Protein AF-A0A7C4C0U6-F1 (afdb_monomer_lite)

pLDDT: mean 72.25, std 12.97, range [44.94, 90.94]

Radius of gyration: 21.32 Å; chains: 1; bounding box: 57×26×44 Å

Structure (mmCIF, N/CA/C/O backbone):
data_AF-A0A7C4C0U6-F1
#
_entry.id   AF-A0A7C4C0U6-F1
#
loop_
_atom_site.group_PDB
_atom_site.id
_atom_site.type_symbol
_atom_site.label_atom_id
_atom_site.label_alt_id
_atom_site.label_comp_id
_atom_site.label_asym_id
_atom_site.label_entity_id
_atom_site.label_seq_id
_atom_site.pdbx_PDB_ins_code
_atom_site.Cartn_x
_atom_site.Cartn_y
_atom_site.Cartn_z
_atom_site.occupancy
_atom_site.B_iso_or_equiv
_atom_site.auth_seq_id
_atom_site.auth_comp_id
_atom_site.auth_asym_id
_atom_site.auth_atom_id
_atom_site.pdbx_PDB_model_num
ATOM 1 N N . MET A 1 1 ? 38.417 -20.741 -21.290 1.00 44.94 1 MET A N 1
ATOM 2 C CA . MET A 1 1 ? 38.304 -19.310 -20.927 1.00 44.94 1 MET A CA 1
ATOM 3 C C . MET A 1 1 ? 37.413 -19.198 -19.702 1.00 44.94 1 MET A C 1
ATOM 5 O O . MET A 1 1 ? 36.241 -19.530 -19.800 1.00 44.94 1 MET A O 1
ATOM 9 N N . ALA A 1 2 ? 37.968 -18.830 -18.546 1.00 61.06 2 ALA A N 1
ATOM 10 C CA . ALA A 1 2 ? 37.205 -18.706 -17.306 1.00 61.06 2 ALA A CA 1
ATOM 11 C C . ALA A 1 2 ? 36.627 -17.290 -17.186 1.00 61.06 2 ALA A C 1
ATOM 13 O O . ALA A 1 2 ? 37.356 -16.305 -17.313 1.00 61.06 2 ALA A O 1
ATOM 14 N N . ILE A 1 3 ? 35.323 -17.185 -16.938 1.00 70.25 3 ILE A N 1
ATOM 15 C CA . ILE A 1 3 ? 34.690 -15.915 -16.579 1.00 70.25 3 ILE A CA 1
ATOM 16 C C . ILE A 1 3 ? 35.262 -15.479 -15.224 1.00 70.25 3 ILE A C 1
ATOM 18 O O . ILE A 1 3 ? 35.062 -16.135 -14.204 1.00 70.25 3 ILE A O 1
ATOM 22 N N . THR A 1 4 ? 36.018 -14.382 -15.219 1.00 80.19 4 THR A N 1
ATOM 23 C CA . THR A 1 4 ? 36.575 -13.799 -13.994 1.00 80.19 4 THR A CA 1
ATOM 24 C C . THR A 1 4 ? 35.565 -12.843 -13.361 1.00 80.19 4 THR A C 1
ATOM 26 O O . THR A 1 4 ? 34.703 -12.288 -14.043 1.00 80.19 4 THR A O 1
ATOM 29 N N . ARG A 1 5 ? 35.685 -12.585 -12.051 1.00 76.81 5 ARG A N 1
ATOM 30 C CA . ARG A 1 5 ? 34.816 -11.626 -11.332 1.00 76.81 5 ARG A CA 1
ATOM 31 C C . ARG A 1 5 ? 34.784 -10.243 -11.994 1.00 76.81 5 ARG A C 1
ATOM 33 O O . ARG A 1 5 ? 33.762 -9.571 -11.982 1.00 76.81 5 ARG A O 1
ATOM 40 N N . ARG A 1 6 ? 35.899 -9.838 -12.611 1.00 78.00 6 ARG A N 1
ATOM 41 C CA . ARG A 1 6 ? 36.024 -8.569 -13.337 1.00 78.00 6 ARG A CA 1
ATOM 42 C C . ARG A 1 6 ? 35.223 -8.567 -14.641 1.00 78.00 6 ARG A C 1
ATOM 44 O O . ARG A 1 6 ? 34.610 -7.557 -14.957 1.00 78.00 6 ARG A O 1
ATOM 51 N N . ASN A 1 7 ? 35.166 -9.708 -15.328 1.00 73.94 7 ASN A N 1
ATOM 52 C CA . ASN A 1 7 ? 34.312 -9.901 -16.500 1.00 73.94 7 ASN A CA 1
ATOM 53 C C . ASN A 1 7 ? 32.821 -9.807 -16.112 1.00 73.94 7 ASN A C 1
ATOM 55 O O . ASN A 1 7 ? 32.049 -9.112 -16.760 1.00 73.94 7 ASN A O 1
ATOM 59 N N . TRP A 1 8 ? 32.437 -10.391 -14.969 1.00 70.50 8 TRP A N 1
ATOM 60 C CA . TRP A 1 8 ? 31.076 -10.278 -14.420 1.00 70.50 8 TRP A CA 1
ATOM 61 C C . TRP A 1 8 ? 30.672 -8.832 -14.098 1.00 70.50 8 TRP A C 1
ATOM 63 O O . TRP A 1 8 ? 29.575 -8.401 -14.441 1.00 70.50 8 TRP A O 1
ATOM 73 N N . LEU A 1 9 ? 31.573 -8.064 -13.478 1.00 75.44 9 LEU A N 1
ATOM 74 C CA . LEU A 1 9 ? 31.326 -6.656 -13.150 1.00 75.44 9 LEU A CA 1
ATOM 75 C C . LEU A 1 9 ? 31.239 -5.765 -14.396 1.00 75.44 9 LEU A C 1
ATOM 77 O O . LEU A 1 9 ? 30.458 -4.819 -14.404 1.00 75.44 9 LEU A O 1
ATOM 81 N N . GLN A 1 10 ? 31.997 -6.064 -15.454 1.00 71.38 10 GLN A N 1
ATOM 82 C CA . GLN A 1 10 ? 31.901 -5.332 -16.722 1.00 71.38 10 GLN A CA 1
ATOM 83 C C . GLN A 1 10 ? 30.587 -5.616 -17.455 1.00 71.38 10 GLN A C 1
ATOM 85 O O . GLN A 1 10 ? 29.968 -4.686 -17.967 1.00 71.38 10 GLN A O 1
ATOM 90 N N . VAL A 1 11 ? 30.123 -6.867 -17.448 1.00 70.81 11 VAL A N 1
ATOM 91 C CA . VAL A 1 11 ? 28.817 -7.236 -18.014 1.00 70.81 11 VAL A CA 1
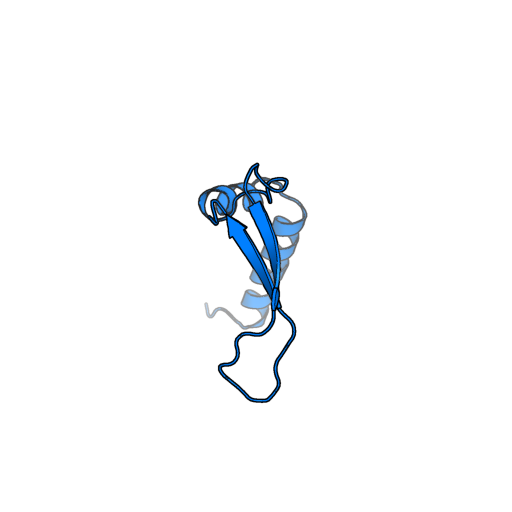ATOM 92 C C . VAL A 1 11 ? 27.676 -6.596 -17.217 1.00 70.81 11 VAL A C 1
ATOM 94 O O . VAL A 1 11 ? 26.781 -5.998 -17.809 1.00 70.81 11 VAL A O 1
ATOM 97 N N . ALA A 1 12 ? 27.730 -6.643 -15.883 1.00 66.19 12 ALA A N 1
ATOM 98 C CA . ALA A 1 12 ? 26.720 -6.026 -15.024 1.00 66.19 12 ALA A CA 1
ATOM 99 C C . ALA A 1 12 ? 26.714 -4.488 -15.125 1.00 66.19 12 ALA A C 1
ATOM 101 O O . ALA A 1 12 ? 25.648 -3.880 -15.194 1.00 66.19 12 ALA A O 1
ATOM 102 N N . GLY A 1 13 ? 27.889 -3.851 -15.186 1.00 62.00 13 GLY A N 1
ATOM 103 C CA . GLY A 1 13 ? 28.014 -2.402 -15.363 1.00 62.00 13 GLY A CA 1
ATOM 104 C C . GLY A 1 13 ? 27.544 -1.923 -16.741 1.00 62.00 13 GLY A C 1
ATOM 105 O O . GLY A 1 13 ? 26.869 -0.900 -16.835 1.00 62.00 13 GLY A O 1
ATOM 106 N N . GLY A 1 14 ? 27.831 -2.689 -17.800 1.00 60.38 14 GLY A N 1
ATOM 107 C CA . GLY A 1 14 ? 27.333 -2.423 -19.154 1.00 60.38 14 GLY A CA 1
ATOM 108 C C . GLY A 1 14 ? 25.819 -2.618 -19.282 1.00 60.38 14 GLY A C 1
ATOM 109 O O . GLY A 1 14 ? 25.144 -1.802 -19.909 1.00 60.38 14 GLY A O 1
ATOM 110 N N . ALA A 1 15 ? 25.264 -3.639 -18.621 1.00 57.56 15 ALA A N 1
ATOM 111 C CA . ALA A 1 15 ? 23.820 -3.845 -18.536 1.00 57.56 15 ALA A CA 1
ATOM 112 C C . ALA A 1 15 ? 23.127 -2.727 -17.732 1.00 57.56 15 ALA A C 1
ATOM 114 O O . ALA A 1 15 ? 22.078 -2.238 -18.146 1.00 57.56 15 ALA A O 1
ATOM 115 N N . GLY A 1 16 ? 23.735 -2.254 -16.638 1.00 53.84 16 GLY A N 1
ATOM 116 C CA . GLY A 1 16 ? 23.203 -1.155 -15.823 1.00 53.84 16 GLY A CA 1
ATOM 117 C C . GLY A 1 16 ? 23.112 0.183 -16.568 1.00 53.84 16 GLY A C 1
ATOM 118 O O . GLY A 1 16 ? 22.139 0.915 -16.396 1.00 53.84 16 GLY A O 1
ATOM 119 N N . ALA A 1 17 ? 24.067 0.479 -17.456 1.00 53.84 17 ALA A N 1
ATOM 120 C CA . ALA A 1 17 ? 24.012 1.667 -18.315 1.00 53.84 17 ALA A CA 1
ATOM 121 C C . ALA A 1 17 ? 22.920 1.572 -19.405 1.00 53.84 17 ALA A C 1
ATOM 123 O O . ALA A 1 17 ? 22.308 2.581 -19.762 1.00 53.84 17 ALA A O 1
ATOM 124 N N . GLY A 1 18 ? 22.632 0.362 -19.904 1.00 52.16 18 GLY A N 1
ATOM 125 C CA . GLY A 1 18 ? 21.546 0.110 -20.861 1.00 52.16 18 GLY A CA 1
ATOM 126 C C . GLY A 1 18 ? 20.146 0.185 -20.241 1.00 52.16 18 GLY A C 1
ATOM 127 O O . GLY A 1 18 ? 19.217 0.676 -20.881 1.00 52.16 18 GLY A O 1
ATOM 128 N N . VAL A 1 19 ? 19.995 -0.225 -18.976 1.00 52.81 19 VAL A N 1
ATOM 129 C CA . VAL A 1 19 ? 18.724 -0.119 -18.229 1.00 52.81 19 VAL A CA 1
ATOM 130 C C . VAL A 1 19 ? 18.350 1.344 -17.972 1.00 52.81 19 VAL A C 1
ATOM 132 O O . VAL A 1 19 ? 17.182 1.705 -18.078 1.00 52.81 19 VAL A O 1
ATOM 135 N N . MET A 1 20 ? 19.332 2.208 -17.697 1.00 54.41 20 MET A N 1
ATOM 136 C CA . MET A 1 20 ? 19.085 3.628 -17.405 1.00 54.41 20 M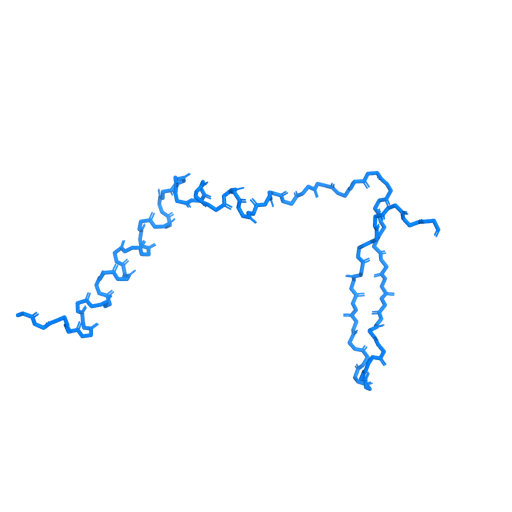ET A CA 1
ATOM 137 C C . MET A 1 20 ? 18.795 4.483 -18.651 1.00 54.41 20 MET A C 1
ATOM 139 O O . MET A 1 20 ? 18.317 5.606 -18.516 1.00 54.41 20 MET A O 1
ATOM 143 N N . THR A 1 21 ? 19.078 3.983 -19.860 1.00 56.31 21 THR A N 1
ATOM 144 C CA . THR A 1 21 ? 18.953 4.755 -21.115 1.00 56.31 21 THR A CA 1
ATOM 145 C C . THR A 1 21 ? 17.91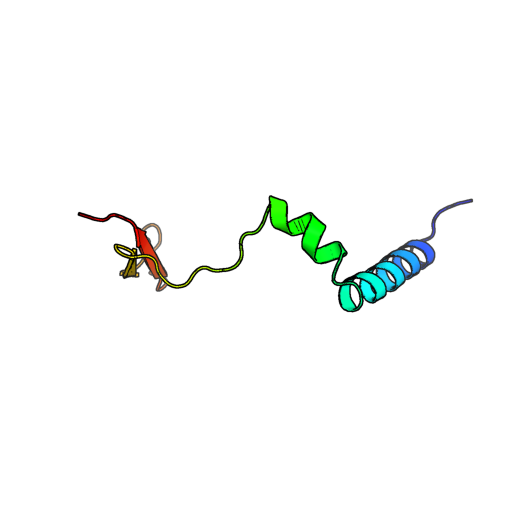2 4.208 -22.098 1.00 56.31 21 THR A C 1
ATOM 147 O O . THR A 1 21 ? 17.659 4.833 -23.127 1.00 56.31 21 THR A O 1
ATOM 150 N N . GLY A 1 22 ? 17.269 3.073 -21.808 1.00 49.66 22 GLY A N 1
ATOM 151 C CA . GLY A 1 22 ? 16.398 2.385 -22.761 1.00 49.66 22 GLY A CA 1
ATOM 152 C C . GLY A 1 22 ? 14.990 2.132 -22.236 1.00 49.66 22 GLY A C 1
ATOM 153 O O . GLY A 1 22 ? 14.738 1.091 -21.632 1.00 49.66 22 GLY A O 1
ATOM 154 N N . GLY A 1 23 ? 14.034 2.995 -22.599 1.00 54.31 23 GLY A N 1
ATOM 155 C CA . GLY A 1 23 ? 12.589 2.836 -22.344 1.00 54.31 23 GLY A CA 1
ATOM 156 C C . GLY A 1 23 ? 11.925 1.582 -22.946 1.00 54.31 23 GLY A C 1
ATOM 157 O O . GLY A 1 23 ? 10.707 1.488 -22.957 1.00 54.31 23 GLY A O 1
ATOM 158 N N . ARG A 1 24 ? 12.702 0.611 -23.444 1.00 54.59 24 ARG A N 1
ATOM 159 C CA . ARG A 1 24 ? 12.235 -0.703 -23.915 1.00 54.59 24 ARG A CA 1
ATOM 160 C C . ARG A 1 24 ? 12.443 -1.831 -22.898 1.00 54.59 24 ARG A C 1
ATOM 162 O O . ARG A 1 24 ? 11.746 -2.831 -22.987 1.00 54.59 24 ARG A O 1
ATOM 169 N N . LEU A 1 25 ? 13.360 -1.679 -21.934 1.00 55.28 25 LEU A N 1
ATOM 170 C CA . LEU A 1 25 ? 13.554 -2.664 -20.855 1.00 55.28 25 LEU A CA 1
ATOM 171 C C . LEU A 1 25 ? 12.488 -2.545 -19.761 1.00 55.28 25 LEU A C 1
ATOM 173 O O . LEU A 1 25 ? 12.142 -3.551 -19.158 1.00 55.28 25 LEU A O 1
ATOM 177 N N . LEU A 1 26 ? 11.927 -1.351 -19.550 1.00 57.22 26 LEU A N 1
ATOM 178 C CA . LEU A 1 26 ? 10.767 -1.167 -18.670 1.00 57.22 26 LEU A CA 1
ATOM 179 C C . LEU A 1 26 ? 9.511 -1.849 -19.234 1.00 57.22 26 LEU A C 1
ATOM 181 O O . LEU A 1 26 ? 8.762 -2.439 -18.471 1.00 57.22 26 LEU A O 1
ATOM 185 N N . GLY A 1 27 ? 9.360 -1.898 -20.563 1.00 59.38 27 GLY A N 1
ATOM 186 C CA . GLY A 1 27 ? 8.251 -2.601 -21.216 1.00 59.38 27 GLY A CA 1
ATOM 187 C C . GLY A 1 27 ? 8.220 -4.113 -20.969 1.00 59.38 27 GLY A C 1
ATOM 188 O O . GLY A 1 27 ? 7.155 -4.716 -20.971 1.00 59.38 27 GLY A O 1
ATOM 189 N N . ALA A 1 28 ? 9.374 -4.735 -20.701 1.00 66.38 28 ALA A N 1
ATOM 190 C CA . ALA A 1 28 ? 9.437 -6.147 -20.311 1.00 66.38 28 ALA A CA 1
ATOM 191 C C . ALA A 1 28 ? 8.892 -6.398 -18.893 1.00 66.38 28 ALA A C 1
ATOM 193 O O . ALA A 1 28 ? 8.611 -7.535 -18.533 1.00 66.38 28 ALA A O 1
ATOM 194 N N . PHE A 1 29 ? 8.757 -5.346 -18.083 1.00 71.44 29 PHE A N 1
ATOM 195 C CA . PHE A 1 29 ? 8.169 -5.406 -16.751 1.00 71.44 29 PHE A CA 1
ATOM 196 C C . PHE A 1 29 ? 6.698 -4.989 -16.742 1.00 71.44 29 PHE A C 1
ATOM 198 O O . PHE A 1 29 ? 6.025 -5.277 -15.758 1.00 71.44 29 PHE A O 1
ATOM 205 N N . ASP A 1 30 ? 6.176 -4.395 -17.819 1.00 68.69 30 ASP A N 1
ATOM 206 C CA . ASP A 1 30 ? 4.769 -3.980 -17.912 1.00 68.69 30 ASP A CA 1
ATOM 207 C C . ASP A 1 30 ? 3.796 -5.172 -17.794 1.00 68.69 30 ASP A C 1
ATOM 209 O O . ASP A 1 30 ? 2.656 -5.001 -17.371 1.00 68.69 30 ASP A O 1
ATOM 213 N N . GLU A 1 31 ? 4.240 -6.398 -18.113 1.00 73.62 31 GLU A N 1
ATOM 214 C CA . GLU A 1 31 ? 3.448 -7.621 -17.889 1.00 73.62 31 GLU A CA 1
ATOM 215 C C . GLU A 1 31 ? 3.354 -8.028 -16.405 1.00 73.62 31 GLU A C 1
ATOM 217 O O . GLU A 1 31 ? 2.416 -8.722 -16.015 1.00 73.62 31 GLU A O 1
ATOM 222 N N . TYR A 1 32 ? 4.293 -7.576 -15.566 1.00 76.44 32 TYR A N 1
ATOM 223 C CA . TYR A 1 32 ? 4.345 -7.889 -14.130 1.00 76.44 32 TYR A CA 1
ATOM 224 C C . TYR A 1 32 ? 3.966 -6.707 -13.236 1.00 76.44 32 TYR A C 1
ATOM 226 O O . TYR A 1 32 ? 3.578 -6.904 -12.084 1.00 76.44 32 TYR A O 1
ATOM 234 N N . PHE A 1 33 ? 4.103 -5.482 -13.737 1.00 74.31 33 PHE A N 1
ATOM 235 C CA . PHE A 1 33 ? 3.913 -4.256 -12.980 1.00 74.31 33 PHE A CA 1
ATOM 236 C C . PHE A 1 33 ? 2.964 -3.334 -13.731 1.00 74.31 33 PHE A C 1
ATOM 238 O O . PHE A 1 33 ? 3.225 -2.923 -14.856 1.00 74.31 33 PHE A O 1
ATOM 245 N N . GLN A 1 34 ? 1.873 -2.958 -13.073 1.00 69.50 34 GLN A N 1
ATOM 246 C CA . GLN A 1 34 ? 0.954 -1.958 -13.590 1.00 69.50 34 GLN A CA 1
ATOM 247 C C . GLN A 1 34 ? 1.305 -0.587 -13.012 1.00 69.50 34 GLN A C 1
ATOM 249 O O . GLN A 1 34 ? 1.669 -0.469 -11.838 1.00 69.50 34 GLN A O 1
ATOM 254 N N . ALA A 1 35 ? 1.178 0.461 -13.829 1.00 69.56 35 ALA A N 1
ATOM 255 C CA . ALA A 1 35 ? 1.291 1.831 -13.348 1.00 69.56 35 ALA A CA 1
ATOM 256 C C . ALA A 1 35 ? 0.326 2.056 -12.173 1.00 69.56 35 ALA A C 1
ATOM 258 O O . ALA A 1 35 ? -0.828 1.624 -12.225 1.00 69.56 35 ALA A O 1
ATOM 259 N N . ALA A 1 36 ? 0.798 2.739 -11.125 1.00 70.50 36 ALA A N 1
ATOM 260 C CA . ALA A 1 36 ? -0.036 3.091 -9.984 1.00 70.50 36 ALA A CA 1
ATOM 261 C C . ALA A 1 36 ? -1.232 3.920 -10.473 1.00 70.50 36 ALA A C 1
ATOM 263 O O . ALA A 1 36 ? -1.072 5.053 -10.931 1.00 70.50 36 ALA A O 1
ATOM 264 N N . ALA A 1 37 ? -2.423 3.327 -10.427 1.00 67.94 37 ALA A N 1
ATOM 265 C CA . ALA A 1 37 ? -3.647 4.017 -10.787 1.00 67.94 37 ALA A CA 1
ATOM 266 C C . ALA A 1 37 ? -3.997 5.043 -9.695 1.00 67.94 37 ALA A C 1
ATOM 268 O O . ALA A 1 37 ? -3.712 4.805 -8.517 1.00 67.94 37 ALA A O 1
ATOM 269 N N . PRO A 1 38 ? -4.617 6.183 -10.050 1.00 69.19 38 PRO A N 1
ATOM 270 C CA . PRO A 1 38 ? -5.257 7.026 -9.049 1.00 69.19 38 PRO A CA 1
ATOM 271 C C . PRO A 1 38 ? -6.295 6.197 -8.283 1.00 69.19 38 PRO A C 1
ATOM 273 O O . PRO A 1 38 ? -6.912 5.305 -8.869 1.00 69.19 38 PRO A O 1
ATOM 276 N N . ALA A 1 39 ? -6.466 6.502 -6.992 1.00 68.81 39 ALA A N 1
ATOM 277 C CA . ALA A 1 39 ? -7.367 5.766 -6.108 1.00 68.81 39 ALA A CA 1
ATOM 278 C C . ALA A 1 39 ? -8.734 5.560 -6.780 1.00 68.81 39 ALA A C 1
ATOM 280 O O . ALA A 1 39 ? -9.373 6.523 -7.220 1.00 68.81 39 ALA A O 1
ATOM 281 N N . ALA A 1 40 ? -9.141 4.300 -6.916 1.00 69.19 40 ALA A N 1
ATOM 282 C CA . ALA A 1 40 ? -10.362 3.932 -7.614 1.00 69.19 40 ALA A CA 1
ATOM 283 C C . ALA A 1 40 ? -11.601 4.350 -6.803 1.00 69.19 40 ALA A C 1
ATOM 285 O O . ALA A 1 40 ? -11.560 4.482 -5.579 1.00 69.19 40 ALA A O 1
ATOM 286 N N . ALA A 1 41 ? -12.743 4.529 -7.476 1.00 68.88 41 ALA A N 1
ATOM 287 C CA . ALA A 1 41 ? -14.012 4.710 -6.776 1.00 68.88 41 ALA A CA 1
ATOM 288 C C . ALA A 1 41 ? -14.278 3.487 -5.878 1.00 68.88 41 ALA A C 1
ATOM 290 O O . ALA A 1 41 ? -14.203 2.355 -6.350 1.00 68.88 41 ALA A O 1
ATOM 291 N N . GLY A 1 42 ? -14.552 3.719 -4.590 1.00 71.69 42 GLY A N 1
ATOM 292 C CA . GLY A 1 42 ? -14.711 2.649 -3.596 1.00 71.69 42 GLY A CA 1
ATOM 293 C C . GLY A 1 42 ? -13.415 2.206 -2.904 1.00 71.69 42 GLY A C 1
ATOM 294 O O . GLY A 1 42 ? -13.454 1.271 -2.106 1.00 71.69 42 GLY A O 1
ATOM 295 N N . GLU A 1 43 ? -12.284 2.866 -3.171 1.00 82.12 43 GLU A N 1
ATOM 296 C CA . GLU A 1 43 ? -11.016 2.633 -2.479 1.00 82.12 43 GLU A CA 1
ATOM 297 C C . GLU A 1 43 ? -10.853 3.583 -1.278 1.00 82.12 43 GLU A C 1
ATOM 299 O O . GLU A 1 43 ? -11.022 4.798 -1.396 1.00 82.12 43 GLU A O 1
ATOM 304 N N . GLN A 1 44 ? -10.531 3.038 -0.103 1.00 83.44 44 GLN A N 1
ATOM 305 C CA . GLN A 1 44 ? -10.353 3.784 1.145 1.00 83.44 44 GLN A CA 1
ATOM 306 C C . GLN A 1 44 ? -8.999 3.459 1.774 1.00 83.44 44 GLN A C 1
ATOM 308 O O . GLN A 1 44 ? -8.588 2.303 1.822 1.00 83.44 44 GLN A O 1
ATOM 313 N N . THR A 1 45 ? -8.305 4.475 2.293 1.00 85.62 45 THR A N 1
ATOM 314 C CA . THR A 1 45 ? -7.070 4.277 3.066 1.00 85.62 45 THR A CA 1
ATOM 315 C C . THR A 1 45 ? -7.365 4.363 4.559 1.00 85.62 45 THR A C 1
ATOM 317 O O . THR A 1 45 ? -7.791 5.406 5.050 1.00 85.62 45 THR A O 1
ATOM 320 N N . LEU A 1 46 ? -7.086 3.289 5.290 1.00 86.94 46 LEU A N 1
ATOM 321 C CA . LEU A 1 46 ? -7.217 3.200 6.740 1.00 86.94 46 LEU A CA 1
ATOM 322 C C . LEU A 1 46 ? -5.838 3.273 7.393 1.00 86.94 46 LEU A C 1
ATOM 324 O O . LEU A 1 46 ? -4.882 2.664 6.916 1.00 86.94 46 LEU A O 1
ATOM 328 N N . ILE A 1 47 ? -5.737 3.989 8.509 1.00 88.81 47 ILE A N 1
ATOM 329 C CA . ILE A 1 47 ? -4.533 3.991 9.344 1.00 88.81 47 ILE A CA 1
ATOM 330 C C . ILE A 1 47 ? -4.762 2.979 10.466 1.00 88.81 47 ILE A C 1
ATOM 332 O O . ILE A 1 47 ? -5.701 3.125 11.244 1.00 88.81 47 ILE A O 1
ATOM 336 N N . THR A 1 48 ? -3.938 1.937 10.527 1.00 89.69 48 THR A N 1
ATOM 337 C CA . THR A 1 48 ? -4.114 0.811 11.458 1.00 89.69 48 THR A CA 1
ATOM 338 C C . THR A 1 48 ? -2.767 0.213 11.883 1.00 89.69 48 THR A C 1
ATOM 340 O O . THR A 1 48 ? -1.714 0.719 11.501 1.00 89.69 48 THR A O 1
ATOM 343 N N . ALA A 1 49 ? -2.786 -0.861 12.668 1.00 90.19 49 ALA A N 1
ATOM 344 C CA . ALA A 1 49 ? -1.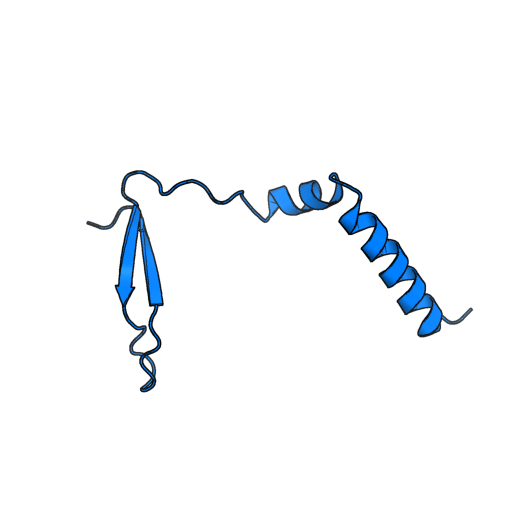637 -1.707 12.980 1.00 90.19 49 ALA A CA 1
ATOM 345 C C . ALA A 1 49 ? -2.027 -3.188 12.813 1.00 90.19 49 ALA A C 1
ATOM 347 O O . ALA A 1 49 ? -3.186 -3.553 12.987 1.00 90.19 49 ALA A O 1
ATOM 348 N N . CYS A 1 50 ? -1.069 -4.061 12.484 1.00 85.81 50 CYS A N 1
ATOM 349 C CA . CYS A 1 50 ? -1.349 -5.476 12.189 1.00 85.81 50 CYS A CA 1
ATOM 350 C C . CYS A 1 50 ? -1.693 -6.327 13.423 1.00 85.81 50 CYS A C 1
ATOM 352 O O . CYS A 1 50 ? -2.191 -7.437 13.269 1.00 85.81 50 CYS A O 1
ATOM 354 N N . GLY A 1 51 ? -1.387 -5.856 14.635 1.00 84.06 51 GLY A N 1
ATOM 355 C CA . GLY A 1 51 ? -1.722 -6.532 15.896 1.00 84.06 51 GLY A CA 1
ATOM 356 C C . GLY A 1 51 ? -1.018 -7.874 16.163 1.00 84.06 51 GLY A C 1
ATOM 357 O O . GLY A 1 51 ? -1.169 -8.416 17.251 1.00 84.06 51 GLY A O 1
ATOM 358 N N . VAL A 1 52 ? -0.229 -8.410 15.222 1.00 90.38 52 VAL A N 1
ATOM 359 C CA . VAL A 1 52 ? 0.466 -9.710 15.361 1.00 90.38 52 VAL A CA 1
ATOM 360 C C . VAL A 1 52 ? 1.674 -9.654 16.302 1.00 90.38 52 VAL A C 1
ATOM 362 O O . VAL A 1 52 ? 2.151 -10.678 16.785 1.00 90.38 52 VAL A O 1
ATOM 365 N N . CYS A 1 53 ? 2.192 -8.457 16.562 1.00 87.88 53 CYS A N 1
ATOM 366 C CA . CYS A 1 53 ? 3.348 -8.243 17.415 1.00 87.88 53 CYS A CA 1
ATOM 367 C C . CYS A 1 53 ? 3.185 -6.962 18.249 1.00 87.88 53 CYS A C 1
ATOM 369 O O . CYS A 1 53 ? 2.487 -6.024 17.859 1.00 87.88 53 CYS A O 1
ATOM 371 N N . SER A 1 54 ? 3.866 -6.916 19.399 1.00 89.19 54 SER A N 1
ATOM 372 C CA . SER A 1 54 ? 3.845 -5.778 20.327 1.00 89.19 54 SER A CA 1
ATOM 373 C C . SER A 1 54 ? 4.309 -4.421 19.771 1.00 89.19 54 SER A C 1
ATOM 375 O O . SER A 1 54 ? 3.790 -3.420 20.261 1.00 89.19 54 SER A O 1
ATOM 377 N N . PRO A 1 55 ? 5.225 -4.303 18.782 1.00 84.75 55 PRO A N 1
ATOM 378 C CA . PRO A 1 55 ? 5.698 -2.990 18.341 1.00 84.75 55 PRO A CA 1
ATOM 379 C C . PRO A 1 55 ? 4.667 -2.152 17.571 1.00 84.75 55 PRO A C 1
ATOM 381 O O . PRO A 1 55 ? 4.978 -1.007 17.261 1.00 84.75 55 PRO A O 1
ATOM 384 N N . ALA A 1 56 ? 3.469 -2.680 17.275 1.00 84.94 56 ALA A N 1
ATOM 385 C CA . ALA A 1 56 ? 2.320 -1.927 16.752 1.00 84.94 56 ALA A CA 1
ATOM 386 C C . ALA A 1 56 ? 2.678 -0.905 15.651 1.00 84.94 56 ALA A C 1
ATOM 388 O O . ALA A 1 56 ? 2.239 0.245 15.679 1.00 84.94 56 ALA A O 1
ATOM 389 N N . CYS A 1 57 ? 3.501 -1.324 14.684 1.00 90.94 57 CYS A N 1
ATOM 390 C CA . CYS A 1 57 ? 3.936 -0.458 13.596 1.00 90.94 57 CYS A CA 1
ATOM 391 C C . CYS A 1 57 ? 2.721 0.119 12.855 1.00 90.94 57 CYS A C 1
ATOM 393 O O . CYS A 1 57 ? 1.782 -0.614 12.537 1.00 90.94 57 CYS A O 1
ATOM 395 N N . GLY A 1 58 ? 2.759 1.421 12.562 1.00 88.88 58 GLY A N 1
ATOM 396 C CA . GLY A 1 58 ? 1.703 2.086 11.804 1.00 88.88 58 GLY A CA 1
ATOM 397 C C . GLY A 1 58 ? 1.648 1.587 10.359 1.00 88.88 58 GLY A C 1
ATOM 398 O O . GLY A 1 58 ? 2.670 1.512 9.677 1.00 88.88 58 GLY A O 1
ATOM 399 N N . ILE A 1 59 ? 0.446 1.266 9.889 1.00 90.50 59 ILE A N 1
ATOM 400 C CA . ILE A 1 59 ? 0.149 0.734 8.558 1.00 90.50 59 ILE A CA 1
ATOM 401 C C . ILE A 1 59 ? -0.888 1.635 7.892 1.00 90.50 59 ILE A C 1
ATOM 403 O O . ILE A 1 59 ? -1.858 2.055 8.522 1.00 90.50 59 ILE A O 1
ATOM 407 N N . LYS A 1 60 ? -0.701 1.894 6.595 1.00 89.75 60 LYS A N 1
ATOM 408 C CA . LYS A 1 60 ? -1.754 2.403 5.713 1.00 89.75 60 LYS A CA 1
ATOM 409 C C . LYS A 1 60 ? -2.316 1.224 4.930 1.00 89.75 60 LYS A C 1
ATOM 411 O O . LYS A 1 60 ? -1.604 0.648 4.113 1.00 89.75 60 LYS A O 1
ATOM 416 N N . ALA A 1 61 ? -3.548 0.836 5.229 1.00 87.88 61 ALA A N 1
ATOM 417 C CA . ALA A 1 61 ? -4.240 -0.247 4.549 1.00 87.88 61 ALA A CA 1
ATOM 418 C C . ALA A 1 61 ? -5.173 0.339 3.493 1.00 87.88 61 ALA A C 1
ATOM 420 O O . ALA A 1 61 ? -5.992 1.198 3.811 1.00 87.88 61 ALA A O 1
ATOM 421 N N . THR A 1 62 ? -5.056 -0.133 2.259 1.00 87.75 62 THR A N 1
ATOM 422 C CA . THR A 1 62 ? -5.941 0.2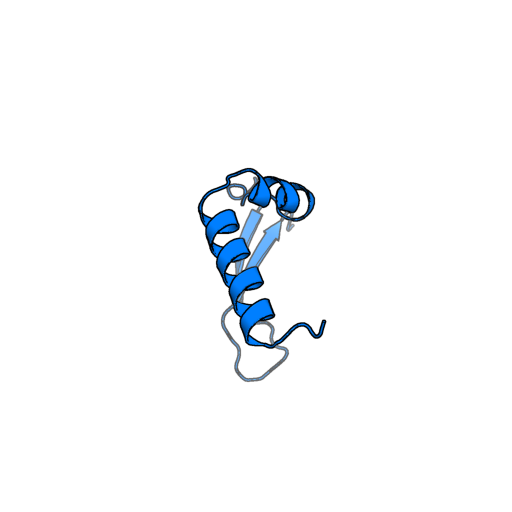77 1.174 1.00 87.75 62 THR A CA 1
ATOM 423 C C . THR A 1 62 ? -7.004 -0.793 0.967 1.00 87.75 62 THR A C 1
ATOM 425 O O . THR A 1 62 ? -6.681 -1.943 0.676 1.00 87.75 62 THR A O 1
ATOM 428 N N . VAL A 1 63 ? -8.266 -0.429 1.177 1.00 85.25 63 VAL A N 1
ATOM 429 C CA . VAL A 1 63 ? -9.424 -1.322 1.079 1.00 85.25 63 VAL A CA 1
ATOM 430 C C . VAL A 1 63 ? -10.217 -0.930 -0.153 1.00 85.25 63 VAL A C 1
ATOM 432 O O . VAL A 1 63 ? -10.564 0.237 -0.300 1.00 85.25 63 VAL A O 1
ATOM 435 N N . LYS A 1 64 ? -10.518 -1.891 -1.023 1.00 84.50 64 LYS A N 1
ATOM 436 C CA . LYS A 1 64 ? -11.359 -1.697 -2.204 1.00 84.50 64 LYS A CA 1
ATOM 437 C C . LYS A 1 64 ? -12.654 -2.480 -2.024 1.00 84.50 64 LYS A C 1
ATOM 439 O O . LYS A 1 64 ? -12.599 -3.624 -1.580 1.00 84.50 64 LYS A O 1
ATOM 444 N N . ASP A 1 65 ? -13.784 -1.856 -2.349 1.00 80.94 65 ASP A N 1
ATOM 445 C CA . ASP A 1 65 ? -15.121 -2.461 -2.254 1.00 80.94 65 ASP A CA 1
ATOM 446 C C . ASP A 1 65 ? -15.505 -2.868 -0.812 1.00 80.94 65 ASP A C 1
ATOM 448 O O . ASP A 1 65 ? -16.267 -3.807 -0.589 1.00 80.94 65 ASP A O 1
ATOM 452 N N . GLY A 1 66 ? -14.958 -2.158 0.184 1.00 59.78 66 GLY A N 1
ATOM 453 C CA . GLY A 1 66 ? -15.234 -2.388 1.603 1.00 59.78 66 GLY A CA 1
ATOM 454 C C . GLY A 1 66 ? -16.603 -1.845 2.005 1.00 59.78 66 GLY A C 1
ATOM 455 O O . GLY A 1 66 ? -16.759 -0.629 2.136 1.00 59.78 66 GLY A O 1
ATOM 456 N N . ALA A 1 67 ? -17.564 -2.751 2.188 1.00 51.34 67 ALA A N 1
ATOM 457 C CA . ALA A 1 67 ? -18.824 -2.506 2.890 1.00 51.34 67 ALA A CA 1
ATOM 458 C C . ALA A 1 67 ? -18.675 -2.806 4.387 1.00 51.34 67 ALA A C 1
ATOM 460 O O . ALA A 1 67 ? -18.029 -3.828 4.717 1.00 51.34 67 ALA A O 1
#

Secondary structure (DSSP, 8-state):
----HHHHHHHHHHHHHHHHH-TTTSTTTTTT----PPPPTTEEEEEEE--SSTT--EEEEEEES--

Foldseek 3Di:
DDCDPVNVVVVVVVVVVCVVPDPVVVVVCCVVDPDDDDQDVQKDWDWFFPPPDDVRDTDTDIDHNDD

Sequence (67 aa):
MAITRRNWLQVAGGAGAGVMTGGRLLGAFDEYFQA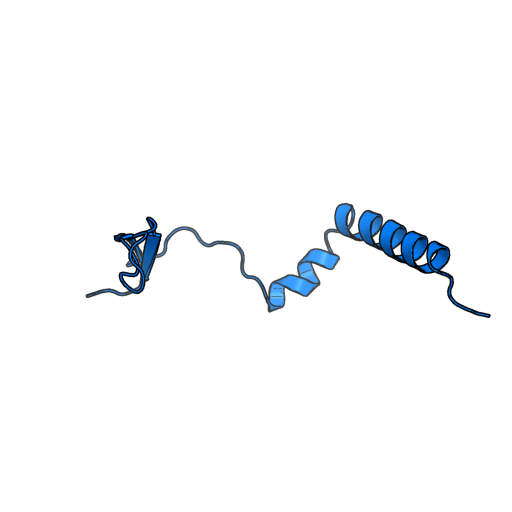AAPAAAGEQTLITACGVCSPACGIKATVKDGA